Protein AF-A0A966N3K2-F1 (afdb_monomer_lite)

Sequence (70 aa):
ESSHESLDNRTRRLERLQLQLRTRDGVPASALAHSDIEELSELVQPRGERLVLTRAGRLLANEVSLRLRA

pLDDT: mean 73.52, std 13.47, range [40.53, 90.25]

Foldseek 3Di:
DPPVVVVVVVVVLVVVLLVQLLDQQHAFPVSDDPVVCVVCVVQWDDDDRHTHGDPVVNVCSVVVVVVPDD

Secondary structure (DSSP, 8-state):
--HHHHHHHHHHHHHHHHHHHTSTT-EEGGGS-HHHHHHTTTTEEEETTEEEE-HHHHHHHHHHTTT---

Structure (mmCIF, N/CA/C/O backbone):
data_AF-A0A966N3K2-F1
#
_entry.id   AF-A0A966N3K2-F1
#
loop_
_atom_site.group_PDB
_atom_site.id
_atom_site.type_symbol
_atom_site.label_atom_id
_atom_site.label_alt_id
_atom_site.label_comp_id
_atom_site.label_asym_id
_atom_site.label_entity_id
_atom_site.label_seq_id
_atom_site.pdbx_PDB_ins_code
_atom_site.Cartn_x
_atom_site.Cartn_y
_atom_site.Cartn_z
_atom_site.occupancy
_atom_site.B_iso_or_equiv
_atom_site.auth_seq_id
_atom_site.auth_comp_id
_atom_site.auth_asym_id
_atom_site.auth_atom_id
_atom_site.pdbx_PDB_model_num
ATOM 1 N N . GLU A 1 1 ? 22.112 -3.654 -26.090 1.00 40.53 1 GLU A N 1
ATOM 2 C CA . GLU A 1 1 ? 21.018 -2.663 -26.010 1.00 40.53 1 GLU A CA 1
ATOM 3 C C . GLU A 1 1 ? 19.686 -3.352 -25.676 1.00 40.53 1 GLU A C 1
ATOM 5 O O . GLU A 1 1 ? 18.844 -3.512 -26.545 1.00 40.53 1 GLU A O 1
ATOM 10 N N . SER A 1 2 ? 19.485 -3.814 -24.432 1.00 45.97 2 SER A N 1
ATOM 11 C CA . SER A 1 2 ? 18.237 -4.528 -24.049 1.00 45.97 2 SER A CA 1
ATOM 12 C C . SER A 1 2 ? 17.762 -4.260 -22.613 1.00 45.97 2 SER A C 1
ATOM 14 O O . SER A 1 2 ? 16.762 -4.819 -22.178 1.00 45.97 2 SER A O 1
ATOM 16 N N . SER A 1 3 ? 18.446 -3.390 -21.862 1.00 49.91 3 SER A N 1
ATOM 17 C CA . SER A 1 3 ? 18.089 -3.104 -20.463 1.00 49.91 3 SER A CA 1
ATOM 18 C C . SER A 1 3 ? 16.960 -2.081 -20.313 1.00 49.91 3 SER A C 1
ATOM 20 O O . SER A 1 3 ? 16.422 -1.936 -19.223 1.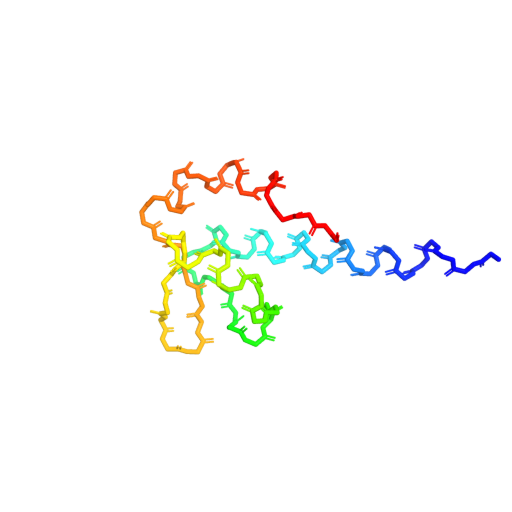00 49.91 3 SER A O 1
ATOM 22 N N . HIS A 1 4 ? 16.597 -1.356 -21.377 1.00 52.62 4 HIS A N 1
ATOM 23 C CA . HIS A 1 4 ? 15.570 -0.310 -21.304 1.00 52.62 4 HIS A CA 1
ATOM 24 C C . HIS A 1 4 ? 14.141 -0.867 -21.329 1.00 52.62 4 HIS A C 1
ATOM 26 O O . HIS A 1 4 ? 13.293 -0.378 -20.595 1.00 52.62 4 HIS A O 1
ATOM 32 N N . GLU A 1 5 ? 13.871 -1.928 -22.092 1.00 50.91 5 GLU A N 1
ATOM 33 C CA . GLU A 1 5 ? 12.505 -2.442 -22.267 1.00 50.91 5 GLU A CA 1
ATOM 34 C C . GLU A 1 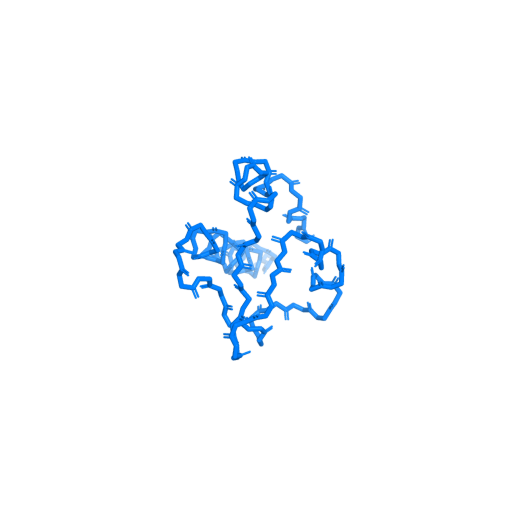5 ? 11.998 -3.243 -21.048 1.00 50.91 5 GLU A C 1
ATOM 36 O O . GLU A 1 5 ? 10.815 -3.214 -20.705 1.00 50.91 5 GLU A O 1
ATOM 41 N N . SER A 1 6 ? 12.894 -3.922 -20.324 1.00 55.34 6 SER A N 1
ATOM 42 C CA . SER A 1 6 ? 12.554 -4.673 -19.106 1.00 55.34 6 SER A CA 1
ATOM 43 C C . SER A 1 6 ? 12.346 -3.764 -17.888 1.00 55.34 6 SER A C 1
ATOM 45 O O . SER A 1 6 ? 11.404 -3.976 -17.116 1.00 55.34 6 SER A O 1
ATOM 47 N N . LEU A 1 7 ? 13.171 -2.718 -17.743 1.00 54.62 7 LEU A N 1
ATOM 48 C CA . LEU A 1 7 ? 13.001 -1.683 -16.718 1.00 54.62 7 LEU A CA 1
ATOM 49 C C . LEU A 1 7 ? 11.668 -0.948 -16.879 1.00 54.62 7 LEU A C 1
ATOM 51 O O . LEU A 1 7 ? 10.996 -0.688 -15.881 1.00 54.62 7 LEU A O 1
ATOM 55 N N . ASP A 1 8 ? 11.247 -0.679 -18.114 1.00 61.47 8 ASP A N 1
ATOM 56 C CA . ASP A 1 8 ? 10.006 0.048 -18.383 1.00 61.47 8 ASP A CA 1
ATOM 57 C C . ASP A 1 8 ? 8.769 -0.776 -17.982 1.00 61.47 8 ASP A C 1
ATOM 59 O O . ASP A 1 8 ? 7.824 -0.264 -17.383 1.00 61.47 8 ASP A O 1
ATOM 63 N N . ASN A 1 9 ? 8.794 -2.095 -18.204 1.00 64.12 9 ASN A N 1
ATOM 64 C CA . ASN A 1 9 ? 7.713 -2.991 -17.780 1.00 64.12 9 ASN A CA 1
ATOM 65 C C . ASN A 1 9 ? 7.632 -3.157 -16.250 1.00 64.12 9 ASN A C 1
ATOM 67 O O . ASN A 1 9 ? 6.530 -3.166 -15.691 1.00 64.12 9 ASN A O 1
ATOM 71 N N . ARG A 1 10 ? 8.776 -3.241 -15.552 1.00 65.88 10 ARG A N 1
ATOM 72 C CA . ARG A 1 10 ? 8.820 -3.273 -14.075 1.00 65.88 10 ARG A CA 1
ATOM 73 C C . ARG A 1 10 ? 8.324 -1.952 -13.485 1.00 65.88 10 ARG A C 1
ATOM 75 O O . ARG A 1 10 ? 7.478 -1.970 -12.594 1.00 65.88 10 ARG A O 1
ATOM 82 N N . THR A 1 11 ? 8.777 -0.828 -14.037 1.00 67.69 11 THR A N 1
ATOM 83 C CA . THR A 1 11 ? 8.378 0.525 -13.617 1.00 67.69 11 THR A CA 1
ATOM 84 C C . THR A 1 11 ? 6.882 0.752 -13.817 1.00 67.69 11 THR A C 1
ATOM 86 O O . THR A 1 11 ? 6.184 1.096 -12.864 1.00 67.69 11 THR A O 1
ATOM 89 N N . ARG A 1 12 ? 6.342 0.435 -15.003 1.00 72.62 12 ARG A N 1
ATOM 90 C CA . ARG A 1 12 ? 4.897 0.535 -15.271 1.00 72.62 12 ARG A CA 1
ATOM 91 C C . ARG A 1 12 ? 4.060 -0.341 -14.341 1.00 72.62 12 ARG A C 1
ATOM 93 O O . ARG A 1 12 ? 2.963 0.051 -13.948 1.00 72.62 12 ARG A O 1
ATOM 100 N N . ARG A 1 13 ? 4.537 -1.544 -13.995 1.00 72.44 13 ARG A N 1
ATOM 101 C CA . ARG A 1 13 ? 3.843 -2.437 -13.053 1.00 72.44 13 ARG A CA 1
ATOM 102 C C . ARG A 1 13 ? 3.793 -1.825 -11.654 1.00 72.44 13 ARG A C 1
ATOM 104 O O . ARG A 1 13 ? 2.737 -1.866 -11.028 1.00 72.44 13 ARG A O 1
ATOM 111 N N . LEU A 1 14 ? 4.896 -1.235 -11.195 1.00 71.12 14 LEU A N 1
ATOM 112 C CA . LEU A 1 14 ? 4.970 -0.556 -9.901 1.00 71.12 14 LEU A CA 1
ATOM 113 C C . LEU A 1 14 ? 4.058 0.673 -9.848 1.00 71.12 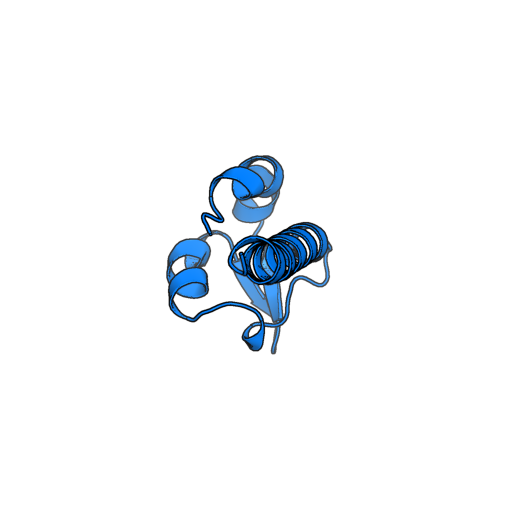14 LEU A C 1
ATOM 115 O O . LEU A 1 14 ? 3.273 0.788 -8.913 1.00 71.12 14 LEU A O 1
ATOM 119 N N . GLU A 1 15 ? 4.069 1.534 -10.868 1.00 74.00 15 GLU A N 1
ATOM 120 C CA . GLU A 1 15 ? 3.161 2.690 -10.937 1.00 74.00 15 GLU A CA 1
ATOM 121 C C . GLU A 1 15 ? 1.692 2.266 -10.897 1.00 74.00 15 GLU A C 1
ATOM 123 O O . GLU A 1 15 ? 0.879 2.842 -10.171 1.00 74.00 15 GLU A O 1
ATOM 128 N N . ARG A 1 16 ? 1.335 1.216 -11.645 1.00 78.44 16 ARG A N 1
ATOM 129 C CA . ARG A 1 16 ? -0.039 0.708 -11.660 1.00 78.44 16 ARG A CA 1
ATOM 130 C C . ARG A 1 16 ? -0.457 0.206 -10.281 1.00 78.44 16 ARG A C 1
ATOM 132 O O . ARG A 1 16 ? -1.564 0.510 -9.844 1.00 78.44 16 ARG A O 1
ATOM 139 N N . LEU A 1 17 ? 0.433 -0.507 -9.588 1.00 75.44 17 LEU A N 1
ATOM 140 C CA . LEU A 1 17 ? 0.200 -0.961 -8.217 1.00 75.44 17 LEU A CA 1
ATOM 141 C C . LEU A 1 17 ? 0.062 0.217 -7.252 1.00 75.44 17 LEU A C 1
ATOM 143 O O . LEU A 1 17 ? -0.868 0.217 -6.453 1.00 75.44 17 LEU A O 1
ATOM 147 N N . GLN A 1 18 ? 0.902 1.247 -7.366 1.00 74.81 18 GLN A N 1
ATOM 148 C CA . GLN A 1 18 ? 0.812 2.460 -6.545 1.00 74.81 18 GLN A CA 1
ATOM 149 C C . GLN A 1 18 ? -0.530 3.180 -6.727 1.00 74.81 18 GLN A C 1
ATOM 151 O O . GLN A 1 18 ? -1.184 3.541 -5.747 1.00 74.81 18 GLN A O 1
ATOM 156 N N . LEU A 1 19 ? -0.985 3.351 -7.971 1.00 77.88 19 LEU A N 1
ATOM 157 C CA . LEU A 1 19 ? -2.282 3.963 -8.267 1.00 77.88 19 LEU A CA 1
ATOM 158 C C . LEU A 1 19 ? -3.444 3.118 -7.736 1.00 77.88 19 LEU A C 1
ATOM 160 O O . LEU A 1 19 ? -4.400 3.653 -7.176 1.00 77.88 19 LEU A O 1
ATOM 164 N N . GLN A 1 20 ? -3.353 1.798 -7.875 1.00 76.88 20 GLN A N 1
ATOM 165 C CA . GLN A 1 20 ? -4.397 0.873 -7.452 1.00 76.88 20 GLN A CA 1
ATOM 166 C C . GLN A 1 20 ? -4.473 0.756 -5.920 1.00 76.88 20 GLN A C 1
ATOM 168 O O . GLN A 1 20 ? -5.572 0.713 -5.368 1.00 76.88 20 GLN A O 1
ATOM 173 N N . LEU A 1 21 ? -3.339 0.832 -5.214 1.00 74.44 21 LEU A N 1
ATOM 174 C CA . LEU A 1 21 ? -3.270 0.848 -3.748 1.00 74.44 21 LEU A CA 1
ATOM 175 C C . LEU A 1 21 ? -3.966 2.079 -3.140 1.00 74.44 21 LEU A C 1
ATOM 177 O O . LEU A 1 21 ? -4.510 1.997 -2.041 1.00 74.44 21 LEU A O 1
ATOM 181 N N . ARG A 1 22 ? -3.996 3.210 -3.865 1.00 73.81 22 ARG A N 1
ATOM 182 C CA . ARG A 1 22 ? -4.728 4.429 -3.463 1.00 73.81 22 ARG A CA 1
ATOM 183 C C . ARG A 1 22 ? -6.246 4.263 -3.535 1.00 73.81 22 ARG A C 1
ATOM 185 O O . ARG A 1 22 ? -6.975 5.044 -2.921 1.00 73.81 22 ARG A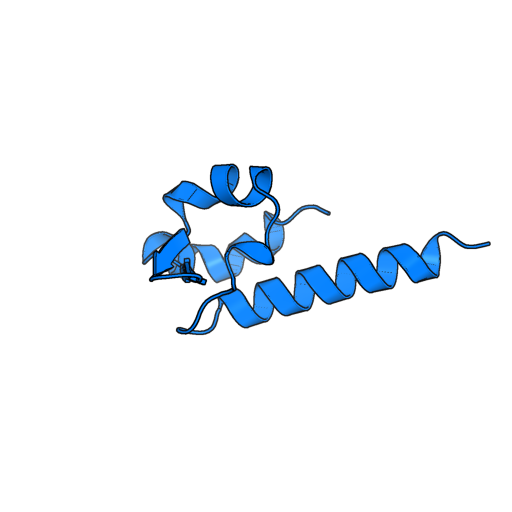 O 1
ATOM 192 N N . THR A 1 23 ? -6.736 3.273 -4.278 1.00 77.00 23 THR A N 1
ATOM 193 C CA . THR A 1 23 ? -8.168 2.970 -4.340 1.00 77.00 23 THR A CA 1
ATOM 194 C C . THR A 1 23 ? -8.616 2.228 -3.081 1.00 77.00 23 THR A C 1
ATOM 196 O O . THR A 1 23 ? -7.833 1.563 -2.403 1.00 77.00 23 THR A O 1
ATOM 199 N N . ARG A 1 24 ? -9.910 2.316 -2.753 1.00 75.31 24 ARG A N 1
ATOM 200 C CA . ARG A 1 24 ? -10.478 1.612 -1.588 1.00 75.31 24 ARG A CA 1
ATOM 201 C C . ARG A 1 24 ? -10.431 0.086 -1.731 1.00 75.31 24 ARG A C 1
ATOM 203 O O . ARG A 1 24 ? -10.532 -0.603 -0.718 1.00 75.31 24 ARG A O 1
ATOM 210 N N . ASP A 1 25 ? -10.253 -0.409 -2.953 1.00 80.12 25 ASP A N 1
ATOM 211 C CA . ASP A 1 25 ? -10.214 -1.834 -3.281 1.00 80.12 25 ASP A CA 1
ATOM 212 C C . ASP A 1 25 ? -8.831 -2.463 -3.064 1.00 80.12 25 ASP A C 1
ATOM 214 O O . ASP A 1 25 ? -8.715 -3.691 -3.054 1.00 80.12 25 ASP A O 1
ATOM 218 N N . GLY A 1 26 ? -7.788 -1.641 -2.885 1.00 85.81 26 GLY A N 1
ATOM 219 C CA . GLY A 1 26 ? -6.415 -2.096 -2.677 1.00 85.81 26 GLY A CA 1
ATOM 220 C C . GLY A 1 26 ? -5.848 -2.901 -3.848 1.00 85.81 26 GLY A C 1
ATOM 221 O O . GLY A 1 26 ? -6.32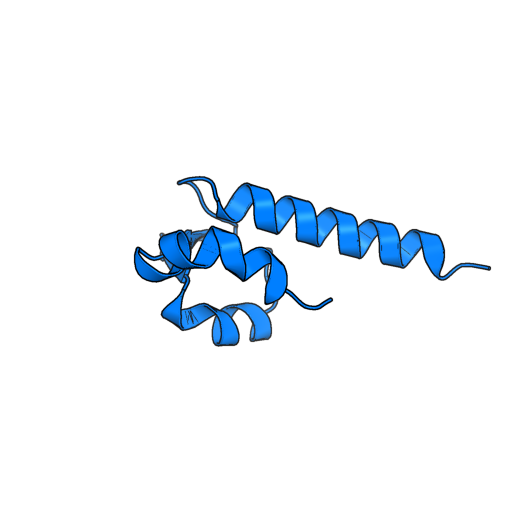0 -2.807 -4.984 1.00 85.81 26 GLY A O 1
ATOM 222 N N . VAL A 1 27 ? -4.831 -3.716 -3.566 1.00 86.69 27 VAL A N 1
ATOM 223 C CA . VAL A 1 27 ? -4.154 -4.570 -4.558 1.00 86.69 27 VAL A CA 1
ATOM 224 C C . VAL A 1 27 ? -4.246 -6.046 -4.177 1.00 86.69 27 VAL A C 1
ATOM 226 O O . VAL A 1 27 ? -4.329 -6.357 -2.991 1.00 86.69 27 VAL A O 1
ATOM 229 N N . PRO A 1 28 ? -4.225 -6.983 -5.137 1.00 88.81 28 PRO A N 1
ATOM 230 C CA . PRO A 1 28 ? -4.097 -8.406 -4.824 1.00 88.81 28 PRO A CA 1
ATOM 231 C C . PRO A 1 28 ? -2.813 -8.683 -4.035 1.00 88.81 28 PRO A C 1
ATOM 233 O O . PRO A 1 28 ? -1.755 -8.166 -4.394 1.00 88.81 28 PRO A O 1
ATOM 236 N N . ALA A 1 29 ? -2.879 -9.525 -3.000 1.00 85.56 29 ALA A N 1
ATOM 237 C CA . ALA A 1 29 ? -1.691 -9.892 -2.222 1.00 85.56 29 ALA A CA 1
ATOM 238 C C . ALA A 1 29 ? -0.634 -10.595 -3.093 1.00 85.56 29 ALA A C 1
ATOM 240 O O . ALA A 1 29 ? 0.555 -10.340 -2.960 1.00 85.56 29 ALA A O 1
ATOM 241 N N . SER A 1 30 ? -1.079 -11.392 -4.068 1.00 85.38 30 SER A N 1
ATOM 242 C CA . SER A 1 30 ? -0.223 -12.047 -5.066 1.00 85.38 30 SER A CA 1
ATOM 243 C C . SER A 1 30 ? 0.473 -11.084 -6.034 1.00 85.38 30 SER A C 1
ATOM 245 O O . SER A 1 30 ? 1.353 -11.498 -6.788 1.00 85.38 30 SER A O 1
ATOM 247 N N . ALA A 1 31 ? 0.083 -9.806 -6.056 1.00 83.19 31 ALA A N 1
ATOM 248 C CA . ALA A 1 31 ? 0.708 -8.809 -6.913 1.00 83.19 31 ALA A CA 1
ATOM 249 C C . ALA A 1 31 ? 1.985 -8.206 -6.299 1.00 83.19 31 ALA A C 1
ATOM 251 O O . ALA A 1 31 ? 2.806 -7.664 -7.046 1.00 83.19 31 ALA A O 1
ATOM 252 N N . LEU A 1 32 ? 2.167 -8.328 -4.981 1.00 79.81 32 LEU A N 1
ATOM 253 C CA . LEU A 1 32 ? 3.346 -7.867 -4.249 1.00 79.81 32 LEU A CA 1
ATOM 254 C C . LEU A 1 32 ? 4.266 -9.045 -3.913 1.00 79.81 32 LEU A C 1
ATOM 256 O O . LEU A 1 32 ? 3.802 -10.172 -3.729 1.00 79.81 32 LEU A O 1
ATOM 260 N N . ALA A 1 33 ? 5.574 -8.792 -3.853 1.00 83.38 33 ALA A N 1
ATOM 261 C CA . ALA A 1 33 ? 6.499 -9.790 -3.333 1.00 83.38 33 ALA A CA 1
ATOM 262 C C . ALA A 1 33 ? 6.299 -9.938 -1.818 1.00 83.38 33 ALA A C 1
ATOM 264 O O . ALA A 1 33 ? 5.880 -8.998 -1.147 1.00 83.38 33 ALA A O 1
ATOM 265 N N . HIS A 1 34 ? 6.620 -11.110 -1.264 1.00 81.81 34 HIS A N 1
ATOM 266 C CA . HIS A 1 34 ? 6.463 -11.358 0.175 1.00 81.81 34 HIS A CA 1
ATOM 267 C C . HIS A 1 34 ? 7.259 -10.354 1.029 1.00 81.81 34 HIS A C 1
ATOM 269 O O . HIS A 1 34 ? 6.739 -9.862 2.023 1.00 81.81 34 HIS A O 1
ATOM 275 N N . SER A 1 35 ? 8.464 -9.980 0.582 1.00 81.69 35 SER A N 1
ATOM 276 C CA . SER A 1 35 ? 9.298 -8.947 1.211 1.00 81.69 35 SER A CA 1
ATOM 277 C C . SER A 1 35 ? 8.610 -7.581 1.265 1.00 81.69 35 SER A C 1
ATOM 279 O O . SER A 1 35 ? 8.621 -6.924 2.300 1.00 81.69 35 SER A O 1
ATOM 281 N N . ASP A 1 36 ? 7.944 -7.179 0.179 1.00 79.94 36 ASP A N 1
ATOM 282 C CA . ASP A 1 36 ? 7.236 -5.896 0.114 1.00 79.94 36 ASP A CA 1
ATOM 283 C C . ASP A 1 36 ? 6.046 -5.887 1.083 1.00 79.94 36 ASP A C 1
ATOM 285 O O . ASP A 1 36 ? 5.712 -4.861 1.671 1.00 79.94 36 ASP A O 1
ATOM 289 N N . ILE A 1 37 ? 5.386 -7.037 1.253 1.00 83.00 37 ILE A N 1
ATOM 290 C CA . ILE A 1 37 ? 4.266 -7.189 2.189 1.00 83.00 37 ILE A CA 1
ATOM 291 C C . ILE A 1 37 ? 4.757 -7.067 3.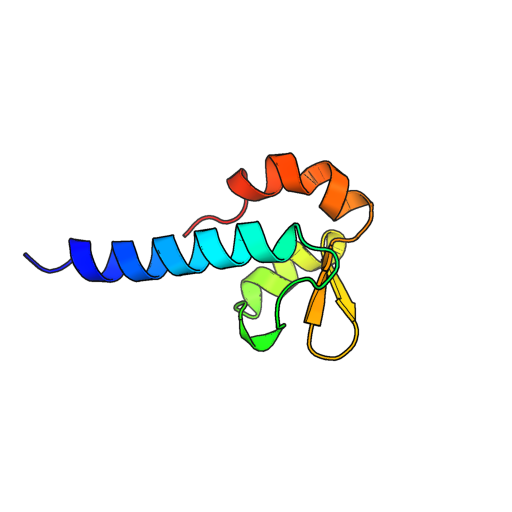633 1.00 83.00 37 ILE A C 1
ATOM 293 O O . ILE A 1 37 ? 4.088 -6.418 4.436 1.00 83.00 37 ILE A O 1
ATOM 297 N N . GLU A 1 38 ? 5.907 -7.656 3.963 1.00 85.12 38 GLU A N 1
ATOM 298 C CA . GLU A 1 38 ? 6.513 -7.534 5.293 1.00 85.12 38 GLU A CA 1
ATOM 299 C C . GLU A 1 38 ? 6.894 -6.081 5.607 1.00 85.12 38 GLU A C 1
ATOM 301 O O . GLU A 1 38 ? 6.506 -5.567 6.659 1.00 85.12 38 GLU A O 1
ATOM 306 N N . GLU A 1 39 ? 7.550 -5.381 4.676 1.00 81.81 39 GLU A N 1
ATOM 307 C CA . GLU A 1 39 ? 7.911 -3.964 4.837 1.00 81.81 39 GLU A CA 1
ATOM 308 C C . GLU A 1 39 ? 6.686 -3.050 4.977 1.00 81.81 39 GLU A C 1
ATOM 310 O O . GLU A 1 39 ? 6.703 -2.066 5.718 1.00 81.81 39 GLU A O 1
ATOM 315 N N . LEU A 1 40 ? 5.601 -3.372 4.270 1.00 81.56 40 LEU A N 1
ATOM 316 C CA . LEU A 1 40 ? 4.365 -2.595 4.290 1.00 81.56 40 LEU A CA 1
ATOM 317 C C . LEU A 1 40 ? 3.373 -3.066 5.358 1.00 81.56 40 LEU A C 1
ATOM 319 O O . LEU A 1 40 ? 2.289 -2.493 5.438 1.00 81.56 40 LEU A O 1
ATOM 323 N N . SER A 1 41 ? 3.701 -4.067 6.175 1.00 82.81 41 SER A N 1
ATOM 324 C CA . SER A 1 41 ? 2.759 -4.743 7.084 1.00 82.81 41 SER A CA 1
ATOM 325 C C . SER A 1 41 ? 2.029 -3.815 8.070 1.00 82.81 41 SER A C 1
ATOM 327 O O . SER A 1 41 ? 0.891 -4.088 8.445 1.00 82.81 41 SER A O 1
ATOM 329 N N . GLU A 1 42 ? 2.625 -2.679 8.442 1.00 85.25 42 GLU A N 1
ATOM 330 C CA . GLU A 1 42 ? 1.988 -1.649 9.283 1.00 85.25 42 GLU A CA 1
ATOM 331 C C . GLU A 1 42 ? 1.111 -0.659 8.480 1.00 85.25 42 GLU A C 1
ATOM 333 O O . GLU A 1 42 ? 0.213 0.016 9.003 1.00 85.25 42 GLU A O 1
ATOM 338 N N . LEU A 1 43 ? 1.359 -0.561 7.173 1.00 85.00 43 LEU A N 1
ATOM 339 C CA . LEU A 1 43 ? 0.721 0.369 6.240 1.00 85.00 43 LEU A CA 1
ATOM 340 C C . LEU A 1 43 ? -0.404 -0.276 5.432 1.00 85.00 43 LEU A C 1
ATOM 342 O O . LEU A 1 43 ? -1.307 0.430 4.972 1.00 85.00 43 LEU A O 1
ATOM 346 N N . VAL A 1 44 ? -0.388 -1.596 5.271 1.00 86.75 44 VAL A N 1
ATOM 347 C CA . VAL A 1 44 ? -1.438 -2.370 4.611 1.00 86.75 44 VAL A CA 1
ATOM 348 C C . VAL A 1 44 ? -2.043 -3.385 5.567 1.00 86.75 44 VAL A C 1
ATOM 350 O O . VAL A 1 44 ? -1.405 -3.864 6.491 1.00 86.75 44 VAL A O 1
ATOM 353 N N . GLN A 1 45 ? -3.302 -3.724 5.340 1.00 89.69 45 GLN A N 1
ATOM 354 C CA . GLN A 1 45 ? -3.996 -4.777 6.065 1.00 89.69 45 GLN A CA 1
ATOM 355 C C . GLN A 1 45 ? -4.673 -5.730 5.074 1.00 89.69 45 GLN A C 1
ATOM 357 O O . GLN A 1 45 ? -5.186 -5.279 4.039 1.00 89.69 45 GLN A O 1
ATOM 362 N N . PRO A 1 46 ? -4.723 -7.036 5.378 1.00 90.25 46 PRO A N 1
ATOM 363 C CA . PRO A 1 46 ? -5.431 -7.998 4.552 1.00 90.25 46 PRO A CA 1
ATOM 364 C C . PRO A 1 46 ? -6.947 -7.762 4.591 1.00 90.25 46 PRO A C 1
ATOM 366 O O . PRO A 1 46 ? -7.545 -7.458 5.625 1.00 90.25 46 PRO A O 1
ATOM 369 N N . ARG A 1 47 ? -7.577 -7.916 3.428 1.00 89.19 47 ARG A N 1
ATOM 370 C CA . ARG A 1 47 ? -9.023 -7.905 3.200 1.00 89.19 47 ARG A CA 1
ATOM 371 C C . ARG A 1 47 ? -9.349 -9.017 2.203 1.00 89.19 47 ARG A C 1
ATOM 373 O O . ARG A 1 47 ? -9.470 -8.778 1.002 1.00 89.19 47 ARG A O 1
ATOM 380 N N . GLY A 1 48 ? -9.457 -10.243 2.710 1.00 88.81 48 GLY A N 1
ATOM 381 C CA . GLY A 1 48 ? -9.532 -11.439 1.869 1.00 88.81 48 GLY A CA 1
ATOM 382 C C . GLY A 1 48 ? -8.220 -11.638 1.108 1.00 88.81 48 GLY A C 1
ATOM 383 O O . GLY A 1 48 ? -7.152 -11.591 1.706 1.00 88.81 48 GLY A O 1
ATOM 384 N N . GLU A 1 49 ? -8.294 -11.788 -0.212 1.00 88.62 49 GLU A N 1
ATOM 385 C CA . GLU A 1 49 ? -7.127 -11.989 -1.094 1.00 88.62 49 GLU A CA 1
ATOM 386 C C . GLU A 1 49 ? -6.411 -10.683 -1.492 1.00 88.62 49 GLU A C 1
ATOM 388 O O . GLU A 1 49 ? -5.526 -10.664 -2.354 1.00 88.62 49 GLU A O 1
ATOM 393 N N . ARG A 1 50 ? -6.818 -9.557 -0.900 1.00 88.69 50 ARG A N 1
ATOM 394 C CA . ARG A 1 50 ? -6.322 -8.219 -1.228 1.00 88.69 50 ARG A CA 1
ATOM 395 C C . ARG A 1 50 ? -5.693 -7.546 -0.021 1.00 88.69 50 ARG A C 1
ATOM 397 O O . ARG A 1 50 ? -6.100 -7.772 1.113 1.00 88.69 50 ARG A O 1
ATOM 404 N N . LEU A 1 51 ? -4.741 -6.667 -0.287 1.00 88.56 51 LEU A N 1
ATOM 405 C CA . LEU A 1 51 ? -4.119 -5.768 0.669 1.00 88.56 51 LEU A CA 1
ATOM 406 C C . LEU A 1 51 ? -4.665 -4.364 0.436 1.00 88.56 51 LEU A C 1
ATOM 408 O O . LEU A 1 51 ? -4.556 -3.811 -0.660 1.00 88.56 51 LEU A O 1
ATOM 412 N N . VAL A 1 52 ? -5.270 -3.792 1.473 1.00 88.44 52 VAL A N 1
ATOM 413 C CA . VAL A 1 52 ? -5.784 -2.418 1.462 1.00 88.44 52 VAL A CA 1
ATOM 414 C C . VAL A 1 52 ? -4.968 -1.568 2.419 1.00 88.44 52 VAL A C 1
ATOM 416 O O . VAL A 1 52 ? -4.517 -2.053 3.452 1.00 88.44 52 VAL A O 1
ATOM 419 N N . LEU A 1 53 ? -4.809 -0.282 2.118 1.00 85.88 53 LEU A N 1
ATOM 420 C CA . LEU A 1 53 ? -4.120 0.626 3.030 1.00 85.88 53 LEU A CA 1
ATOM 421 C C . LEU A 1 53 ? -4.845 0.720 4.380 1.00 85.88 53 LEU A C 1
ATOM 423 O O . LEU A 1 53 ? -6.078 0.812 4.448 1.00 85.88 53 LEU A O 1
ATOM 427 N N . THR A 1 54 ? -4.075 0.777 5.461 1.00 85.50 54 THR A N 1
ATOM 428 C CA . THR A 1 54 ? -4.569 1.159 6.786 1.00 85.50 54 THR A CA 1
ATOM 429 C C . THR A 1 54 ? -4.894 2.659 6.806 1.00 85.50 54 THR A C 1
ATOM 431 O O . THR A 1 54 ? -4.689 3.386 5.829 1.00 85.50 54 THR A O 1
ATOM 434 N N . ARG A 1 55 ? -5.442 3.179 7.913 1.00 82.69 55 ARG A N 1
ATOM 435 C CA . ARG A 1 55 ? -5.590 4.641 8.070 1.00 82.69 55 ARG A CA 1
ATOM 436 C C . ARG A 1 55 ? -4.231 5.348 8.016 1.00 82.69 55 ARG A C 1
ATOM 438 O O . ARG A 1 55 ? -4.122 6.341 7.306 1.00 82.69 55 ARG A O 1
ATOM 445 N N . ALA A 1 56 ? -3.226 4.806 8.704 1.00 78.94 56 ALA A N 1
ATOM 446 C CA . ALA A 1 56 ? -1.856 5.312 8.671 1.00 78.94 56 ALA A CA 1
ATOM 447 C C . ALA A 1 56 ? -1.259 5.203 7.260 1.00 78.94 56 ALA A C 1
ATOM 449 O O . ALA A 1 56 ? -0.756 6.190 6.730 1.00 78.94 56 ALA A O 1
ATOM 450 N N . GLY A 1 57 ? -1.444 4.055 6.600 1.00 79.12 57 GLY A N 1
ATOM 451 C CA . GLY A 1 57 ? -1.035 3.846 5.214 1.00 79.12 57 GLY A CA 1
ATOM 452 C C . GLY A 1 57 ? -1.669 4.829 4.233 1.00 79.12 57 GLY A C 1
ATOM 453 O O . GLY A 1 57 ? -0.994 5.269 3.320 1.00 79.12 57 GLY A O 1
ATOM 454 N N . ARG A 1 58 ? -2.931 5.242 4.424 1.00 76.62 58 ARG A N 1
ATOM 455 C CA . ARG A 1 58 ? -3.584 6.267 3.582 1.00 76.62 58 ARG A CA 1
ATOM 456 C C . ARG A 1 58 ? -3.025 7.673 3.781 1.00 76.62 58 ARG A C 1
ATOM 458 O O . ARG A 1 58 ? -2.966 8.422 2.813 1.00 76.62 58 ARG A O 1
ATOM 465 N N . LEU A 1 59 ? -2.636 8.027 5.005 1.00 74.81 59 LEU A N 1
ATOM 466 C CA . LEU A 1 59 ? -1.988 9.310 5.298 1.00 74.81 59 LEU A CA 1
ATOM 467 C C . LEU A 1 59 ? -0.579 9.348 4.703 1.00 74.81 59 LEU A C 1
ATOM 469 O O . LEU A 1 59 ? -0.188 10.339 4.094 1.00 74.81 59 LEU A O 1
ATOM 473 N N . LEU A 1 60 ? 0.129 8.222 4.803 1.00 67.06 60 LEU A N 1
ATOM 474 C CA . LEU A 1 60 ? 1.422 8.016 4.174 1.00 67.06 60 LEU A CA 1
ATOM 475 C C . LEU A 1 60 ? 1.323 7.722 2.681 1.00 67.06 60 LEU A C 1
ATOM 477 O O . LEU A 1 60 ? 2.342 7.806 2.034 1.00 67.06 60 LEU A O 1
ATOM 481 N N . ALA A 1 61 ? 0.174 7.405 2.081 1.00 59.81 61 ALA A N 1
ATOM 482 C CA . ALA A 1 61 ? 0.096 7.017 0.665 1.00 59.81 61 ALA A CA 1
ATOM 483 C C . ALA A 1 61 ? 0.497 8.140 -0.298 1.00 59.81 61 ALA A C 1
ATOM 485 O O . ALA A 1 61 ? 0.939 7.859 -1.409 1.00 59.81 61 ALA A O 1
ATOM 486 N N . ASN A 1 62 ? 0.398 9.398 0.141 1.00 56.62 62 ASN A N 1
ATOM 487 C CA . ASN A 1 62 ? 1.029 10.511 -0.565 1.00 56.62 62 ASN A CA 1
ATOM 488 C C . ASN A 1 62 ? 2.573 10.404 -0.555 1.00 56.62 62 ASN A C 1
ATOM 490 O O . ASN A 1 62 ? 3.208 10.805 -1.523 1.00 56.62 62 ASN A O 1
ATOM 494 N N . GLU A 1 63 ? 3.168 9.809 0.484 1.00 53.75 63 GLU A N 1
ATOM 495 C CA . GLU A 1 63 ? 4.601 9.506 0.650 1.00 53.75 63 GLU A CA 1
ATOM 496 C C . GLU A 1 63 ? 5.021 8.063 0.270 1.00 53.75 63 GLU A C 1
ATOM 498 O O . GLU A 1 63 ? 6.200 7.834 0.022 1.00 53.75 63 GLU A O 1
ATOM 503 N N . VAL A 1 64 ? 4.123 7.067 0.192 1.00 54.84 64 VAL A N 1
ATOM 504 C CA . VAL A 1 64 ? 4.449 5.654 -0.135 1.00 54.84 64 VAL A CA 1
ATOM 505 C C . VAL A 1 64 ? 4.979 5.529 -1.564 1.00 54.84 64 VAL A C 1
ATOM 507 O O . VAL A 1 64 ? 5.801 4.652 -1.829 1.00 54.84 64 VAL A O 1
ATOM 510 N N . SER A 1 65 ? 4.629 6.468 -2.451 1.00 53.12 65 SER A N 1
ATOM 511 C CA . SER A 1 65 ? 5.274 6.650 -3.759 1.00 53.12 65 SER A CA 1
ATOM 512 C C . SER A 1 65 ? 6.809 6.719 -3.662 1.00 53.12 65 SER A C 1
ATOM 514 O O . SER A 1 65 ? 7.492 6.322 -4.598 1.00 53.12 65 SER A O 1
ATOM 516 N N . LEU A 1 66 ? 7.362 7.181 -2.529 1.00 54.62 66 LEU A N 1
ATOM 517 C CA . LEU A 1 66 ? 8.805 7.287 -2.273 1.00 54.62 66 LEU A CA 1
ATOM 518 C C . LEU A 1 66 ? 9.426 6.016 -1.658 1.00 54.62 66 LEU A C 1
ATOM 520 O O . LEU A 1 66 ? 10.652 5.882 -1.666 1.00 54.62 66 LEU A O 1
ATOM 524 N N . ARG A 1 67 ? 8.616 5.109 -1.088 1.00 56.00 67 ARG A N 1
ATOM 525 C CA . ARG A 1 67 ? 9.090 3.907 -0.368 1.00 56.00 67 ARG A CA 1
ATOM 526 C C . ARG A 1 67 ? 9.102 2.635 -1.212 1.00 56.00 67 ARG A C 1
ATOM 528 O O . ARG A 1 67 ? 9.905 1.759 -0.925 1.00 56.00 67 ARG A O 1
ATOM 535 N N . LEU A 1 68 ? 8.299 2.548 -2.273 1.00 58.06 68 LEU A N 1
ATOM 536 C CA . LEU A 1 68 ? 8.432 1.479 -3.270 1.00 58.06 68 LEU A CA 1
ATOM 537 C C . LEU A 1 68 ? 9.679 1.743 -4.127 1.00 58.06 68 LEU A C 1
ATOM 539 O O . LEU A 1 68 ? 9.599 2.386 -5.173 1.00 58.06 68 LEU A O 1
ATOM 543 N N . ARG A 1 69 ? 10.846 1.291 -3.655 1.00 52.12 69 ARG A N 1
ATOM 544 C CA . ARG A 1 69 ? 12.076 1.271 -4.455 1.00 52.12 69 ARG A CA 1
ATOM 545 C C . ARG A 1 69 ? 12.121 -0.019 -5.273 1.00 52.12 69 ARG A C 1
ATOM 547 O O . ARG A 1 69 ? 11.835 -1.095 -4.760 1.00 52.12 69 ARG A O 1
ATOM 554 N N . ALA A 1 70 ? 12.397 0.161 -6.564 1.00 48.00 70 ALA A N 1
ATOM 555 C CA . ALA A 1 70 ? 12.483 -0.872 -7.590 1.00 48.00 70 ALA A CA 1
ATOM 556 C C . ALA A 1 70 ? 13.566 -1.918 -7.319 1.00 48.00 70 ALA A C 1
ATOM 558 O O . ALA A 1 70 ? 14.584 -1.575 -6.681 1.00 48.00 70 ALA A O 1
#

Radius of gyration: 12.6 Å; chains: 1; bounding box: 32×23×35 Å